Protein AF-A0A963JPZ6-F1 (afdb_monomer_lite)

Radius of gyration: 14.82 Å; chains: 1; bounding box: 40×20×42 Å

pLDDT: mean 90.41, std 15.26, range [31.73, 98.62]

Foldseek 3Di:
DKDKDKDKDFDPD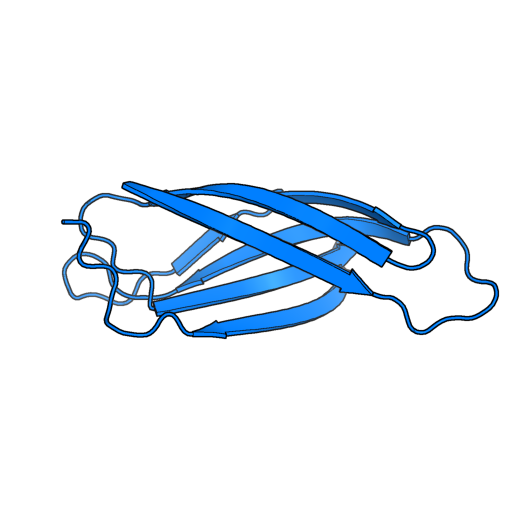DDDDKDWWAKKKKWWFDA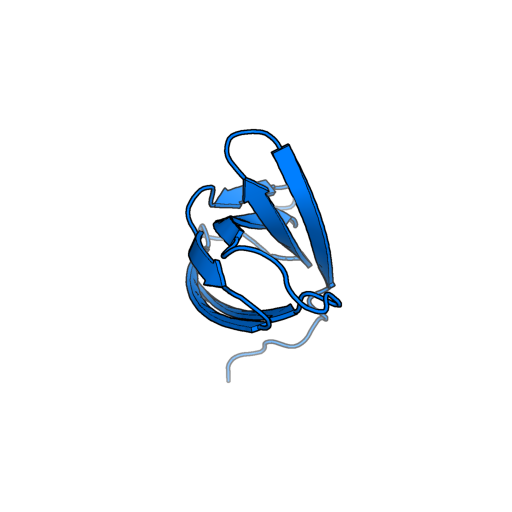PNHTDIDIDGHQDTDIDDGMDMDIDMDDDDPRGDTQKMKIFTDDPPDTDDIDMDGDDPDDPPD

Secondary structure (DSSP, 8-state):
-EEEEEEEEE---SSPPPEEEEEEEEEEEEETTEEEEEEEEEEEEEEESSEEEEEEEEEPPTTEEEEEEEEEEEETTEEEEEEEEE--S-----

Structure (mmCIF, N/CA/C/O backbone):
data_AF-A0A963JPZ6-F1
#
_entry.id   AF-A0A963JPZ6-F1
#
loop_
_atom_site.group_PDB
_atom_site.id
_atom_site.type_symbol
_atom_site.label_atom_id
_atom_site.label_alt_id
_atom_site.label_comp_id
_atom_site.label_asym_id
_atom_site.label_entity_id
_atom_site.label_seq_id
_atom_site.pdbx_PDB_ins_code
_atom_site.Cartn_x
_atom_site.Cartn_y
_atom_site.Cartn_z
_atom_site.occupancy
_atom_site.B_iso_or_equiv
_atom_site.auth_seq_id
_atom_site.auth_comp_id
_atom_site.auth_asym_id
_atom_site.auth_atom_id
_atom_site.pdbx_PDB_model_num
ATOM 1 N N . ALA A 1 1 ? -11.310 -13.415 7.865 1.00 86.94 1 ALA A N 1
ATOM 2 C CA . ALA A 1 1 ? -11.840 -12.563 6.779 1.00 86.94 1 ALA A CA 1
ATOM 3 C C . ALA A 1 1 ? -10.683 -12.227 5.852 1.00 86.94 1 ALA A C 1
ATOM 5 O O . ALA A 1 1 ? -9.563 -12.141 6.342 1.00 86.94 1 ALA A O 1
ATOM 6 N N . HIS A 1 2 ? -10.932 -12.049 4.556 1.00 92.19 2 HIS A N 1
ATOM 7 C CA . HIS A 1 2 ? -9.880 -11.770 3.576 1.00 92.19 2 HIS A CA 1
ATOM 8 C C . HIS A 1 2 ? -10.203 -10.485 2.821 1.00 92.19 2 HIS A C 1
ATOM 10 O O . HIS A 1 2 ? -11.365 -10.216 2.519 1.00 92.19 2 HIS A O 1
ATOM 16 N N . LEU A 1 3 ? -9.172 -9.705 2.509 1.00 95.25 3 LEU A N 1
ATOM 17 C CA . LEU A 1 3 ? -9.260 -8.556 1.619 1.00 95.25 3 LEU A CA 1
ATOM 18 C C . LEU A 1 3 ? -8.672 -8.947 0.268 1.00 95.25 3 LEU A C 1
ATOM 20 O O . LEU A 1 3 ? -7.485 -9.261 0.181 1.00 95.25 3 LEU A O 1
ATOM 24 N N . ARG A 1 4 ? -9.491 -8.909 -0.786 1.00 97.00 4 ARG A N 1
ATOM 25 C CA . ARG A 1 4 ? -9.005 -9.003 -2.165 1.00 97.00 4 ARG A CA 1
ATOM 26 C C . ARG A 1 4 ? -8.534 -7.630 -2.619 1.00 97.00 4 ARG A C 1
ATOM 28 O O . ARG A 1 4 ? -9.208 -6.631 -2.380 1.00 97.00 4 ARG A O 1
ATOM 35 N N . TRP A 1 5 ? -7.402 -7.588 -3.302 1.00 97.00 5 TRP A N 1
ATOM 36 C CA . TRP A 1 5 ? -6.848 -6.356 -3.844 1.00 97.00 5 TRP A CA 1
ATOM 37 C C . TRP A 1 5 ? -6.455 -6.532 -5.304 1.00 97.00 5 TRP A C 1
ATOM 39 O O . TRP A 1 5 ? -6.150 -7.634 -5.762 1.00 97.00 5 TRP A O 1
ATOM 49 N N . GLN A 1 6 ? -6.453 -5.416 -6.026 1.00 97.88 6 GLN A N 1
ATOM 50 C CA . GLN A 1 6 ? -5.937 -5.324 -7.380 1.00 97.88 6 GLN A CA 1
ATOM 51 C C . GLN A 1 6 ? -5.283 -3.956 -7.571 1.00 97.88 6 GLN A C 1
ATOM 53 O O . GLN A 1 6 ? -5.850 -2.931 -7.198 1.00 97.88 6 GLN A O 1
ATOM 58 N N . VAL A 1 7 ? -4.088 -3.942 -8.154 1.00 97.50 7 VAL A N 1
ATOM 59 C CA . VAL A 1 7 ? -3.305 -2.732 -8.416 1.00 97.50 7 VAL A CA 1
ATOM 60 C C . VAL A 1 7 ? -2.857 -2.734 -9.870 1.00 97.50 7 VAL A C 1
ATOM 62 O O . VAL A 1 7 ? -2.394 -3.749 -10.390 1.00 97.50 7 VAL A O 1
ATOM 65 N N . LEU A 1 8 ? -2.974 -1.582 -10.527 1.00 97.38 8 LEU A N 1
ATOM 66 C CA . LEU A 1 8 ? -2.364 -1.318 -11.824 1.00 97.38 8 LEU A CA 1
ATOM 67 C C . LEU A 1 8 ? -1.212 -0.334 -11.624 1.00 97.38 8 LEU A C 1
ATOM 69 O O . LEU A 1 8 ? -1.437 0.816 -11.255 1.00 97.38 8 LEU A O 1
ATOM 73 N N . VAL A 1 9 ? 0.013 -0.782 -11.884 1.00 95.38 9 VAL A N 1
ATOM 74 C CA . VAL A 1 9 ? 1.200 0.078 -11.883 1.00 95.38 9 VAL A CA 1
ATOM 75 C C . VAL A 1 9 ? 1.496 0.490 -13.316 1.00 95.38 9 VAL A C 1
ATOM 77 O O . VAL A 1 9 ? 1.529 -0.365 -14.202 1.00 95.38 9 VAL A O 1
ATOM 80 N N . MET A 1 10 ? 1.722 1.783 -13.543 1.00 93.38 10 MET A N 1
ATOM 81 C CA . MET A 1 10 ? 2.054 2.347 -14.853 1.00 93.38 10 MET A CA 1
ATOM 82 C C . MET A 1 10 ? 3.273 3.261 -14.736 1.00 93.38 10 MET A C 1
ATOM 84 O O . MET A 1 10 ? 3.343 4.099 -13.841 1.00 93.38 10 MET A O 1
ATOM 88 N N . ARG A 1 11 ? 4.216 3.127 -15.667 1.00 87.50 11 ARG A N 1
ATOM 89 C CA . ARG A 1 11 ? 5.364 4.018 -15.840 1.00 87.50 11 ARG A CA 1
ATOM 90 C C . ARG A 1 11 ? 5.142 4.891 -17.064 1.00 87.50 11 ARG A C 1
ATOM 92 O O . ARG A 1 11 ? 5.006 4.401 -18.183 1.00 87.50 11 ARG A O 1
ATOM 99 N N . GLN A 1 12 ? 5.149 6.198 -16.838 1.00 79.25 12 GLN A N 1
ATOM 100 C CA . GLN A 1 12 ? 5.156 7.216 -17.884 1.00 79.25 12 GLN A CA 1
ATOM 101 C C . GLN A 1 12 ? 6.600 7.378 -18.389 1.00 79.25 12 GLN A C 1
ATOM 103 O O . GLN A 1 12 ? 7.278 8.339 -18.042 1.00 79.25 12 GLN A O 1
ATOM 108 N N . ALA A 1 13 ? 7.125 6.398 -19.128 1.00 70.12 13 ALA A N 1
ATOM 109 C CA . ALA A 1 13 ? 8.498 6.460 -19.627 1.00 70.12 13 ALA A CA 1
ATOM 110 C C . ALA A 1 13 ? 8.623 5.881 -21.041 1.00 70.12 13 ALA A C 1
ATOM 112 O O . ALA A 1 13 ? 8.155 4.779 -21.322 1.00 70.12 13 ALA A O 1
ATOM 113 N N . LYS A 1 14 ? 9.301 6.621 -21.926 1.00 65.44 14 LYS A N 1
ATOM 114 C CA . LYS A 1 14 ? 9.749 6.138 -23.239 1.00 65.44 14 LYS A CA 1
ATOM 115 C C . LYS A 1 14 ? 11.178 5.596 -23.078 1.00 65.44 14 LYS A C 1
ATOM 117 O O . LYS A 1 14 ? 11.998 6.264 -22.463 1.00 65.44 14 LYS A O 1
ATOM 122 N N . ASN A 1 15 ? 11.467 4.397 -23.592 1.00 61.44 15 ASN A N 1
ATOM 123 C CA . ASN A 1 15 ? 12.801 3.760 -23.565 1.00 61.44 15 ASN A CA 1
ATOM 124 C C . ASN A 1 15 ? 13.464 3.600 -22.179 1.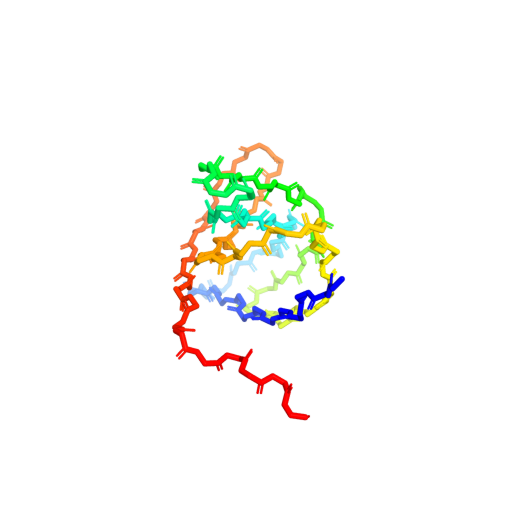00 61.44 15 ASN A C 1
ATOM 126 O O . ASN A 1 15 ? 14.630 3.935 -22.003 1.00 61.44 15 ASN A O 1
ATOM 130 N N . THR A 1 16 ? 12.756 3.046 -21.195 1.00 65.38 16 THR A N 1
ATOM 131 C CA . THR A 1 16 ? 13.358 2.684 -19.897 1.00 65.38 16 THR A CA 1
ATOM 132 C C . THR A 1 16 ? 13.705 1.201 -19.799 1.00 65.38 16 THR A C 1
ATOM 134 O O . THR A 1 16 ? 13.039 0.357 -20.404 1.00 65.38 16 THR A O 1
ATOM 137 N N . SER A 1 17 ? 14.739 0.903 -19.006 1.00 80.31 17 SER A N 1
ATOM 138 C CA . SER A 1 17 ? 15.053 -0.440 -18.519 1.00 80.31 17 SER A CA 1
ATOM 139 C C . SER A 1 17 ? 13.894 -1.021 -17.705 1.00 80.31 17 SER A C 1
ATOM 141 O O . SER A 1 17 ? 13.043 -0.285 -17.181 1.00 80.31 17 SER A O 1
ATOM 143 N N . ASP A 1 18 ? 13.865 -2.348 -17.603 1.00 85.44 18 ASP A N 1
ATOM 144 C CA . ASP A 1 18 ? 12.888 -3.056 -16.782 1.00 85.44 18 ASP A CA 1
ATOM 145 C C . ASP A 1 18 ? 13.015 -2.619 -15.321 1.00 85.44 18 ASP A C 1
ATOM 147 O O . ASP A 1 18 ? 14.089 -2.691 -14.725 1.00 85.44 18 ASP A O 1
ATOM 151 N N . PHE A 1 19 ? 11.901 -2.178 -14.739 1.00 92.38 19 PHE A N 1
ATOM 152 C CA . PHE A 1 19 ? 11.804 -1.971 -13.303 1.00 92.38 19 PHE A CA 1
ATOM 153 C C . PHE A 1 19 ? 11.704 -3.333 -12.617 1.00 92.38 19 PHE A C 1
ATOM 155 O O . PHE A 1 19 ? 10.885 -4.163 -13.027 1.00 92.38 19 PHE A O 1
ATOM 162 N N . LYS A 1 20 ? 12.501 -3.548 -11.566 1.00 95.19 20 LYS A N 1
ATOM 163 C CA . LYS A 1 20 ? 12.477 -4.757 -10.737 1.00 95.19 20 LYS A CA 1
ATOM 164 C C . LYS A 1 20 ? 12.351 -4.359 -9.276 1.00 95.19 20 LYS A C 1
ATOM 166 O O . LYS A 1 20 ? 13.287 -3.850 -8.676 1.00 95.19 20 LYS A O 1
ATOM 171 N N . GLY A 1 21 ? 11.194 -4.630 -8.700 1.00 96.31 21 GLY A N 1
ATOM 172 C CA . GLY A 1 21 ? 10.897 -4.284 -7.324 1.00 96.31 21 GLY A CA 1
ATOM 173 C C . GLY A 1 21 ? 9.812 -5.170 -6.741 1.00 96.31 21 GLY A C 1
ATOM 174 O O . GLY A 1 21 ? 9.579 -6.294 -7.194 1.00 96.31 21 GLY A O 1
ATOM 175 N N . ARG A 1 22 ? 9.121 -4.643 -5.737 1.00 97.88 22 ARG A N 1
ATOM 176 C CA . ARG A 1 22 ? 7.984 -5.302 -5.096 1.00 97.88 22 ARG A CA 1
ATOM 177 C C . ARG A 1 22 ? 6.872 -4.316 -4.783 1.00 97.88 22 ARG A C 1
ATOM 179 O O . ARG A 1 22 ? 7.098 -3.111 -4.658 1.00 97.88 22 ARG A O 1
ATOM 186 N N . LEU A 1 23 ? 5.673 -4.860 -4.665 1.00 98.38 23 LEU A N 1
ATOM 187 C CA . LEU A 1 23 ? 4.522 -4.179 -4.110 1.00 98.38 23 LEU A CA 1
ATOM 188 C C . LEU A 1 23 ? 4.443 -4.498 -2.615 1.00 98.38 23 LEU A C 1
ATOM 190 O O . LEU A 1 23 ? 4.324 -5.662 -2.238 1.00 98.38 23 LEU A O 1
ATOM 194 N N . GLU A 1 24 ? 4.459 -3.462 -1.788 1.00 98.62 24 GLU A N 1
ATOM 195 C CA . GLU A 1 24 ? 4.078 -3.523 -0.378 1.00 98.62 24 GLU A CA 1
ATOM 196 C C . GLU A 1 24 ? 2.654 -2.970 -0.227 1.00 98.62 24 GLU A C 1
ATOM 198 O O . GLU A 1 24 ? 2.278 -2.002 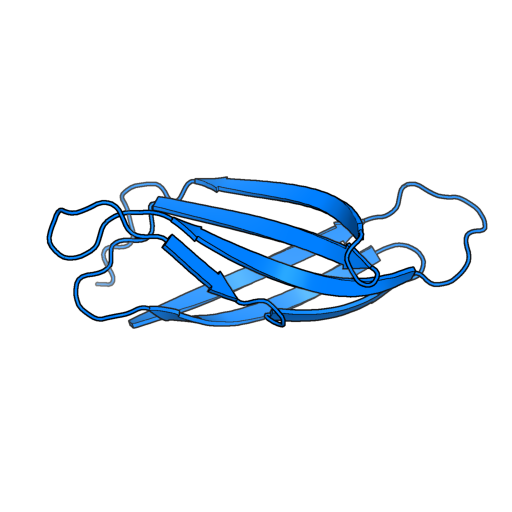-0.895 1.00 98.62 24 GLU A O 1
ATOM 203 N N . LEU A 1 25 ? 1.853 -3.567 0.656 1.00 98.56 25 LEU A N 1
ATOM 204 C CA . LEU A 1 25 ? 0.564 -3.009 1.067 1.00 98.56 25 LEU A CA 1
ATOM 205 C C . LEU A 1 25 ? 0.616 -2.602 2.536 1.00 98.56 25 LEU A C 1
ATOM 207 O O . LEU A 1 25 ? 1.091 -3.355 3.379 1.00 98.56 25 LEU A O 1
ATOM 211 N N . VAL A 1 26 ? 0.057 -1.442 2.859 1.00 98.56 26 VAL A N 1
ATOM 212 C CA . VAL A 1 26 ? -0.188 -1.007 4.234 1.00 98.56 26 VAL A CA 1
ATOM 213 C C . VAL A 1 26 ? -1.681 -0.845 4.431 1.00 98.56 26 VAL A C 1
ATOM 215 O O . VAL A 1 26 ? -2.324 -0.019 3.789 1.00 98.56 26 VAL A O 1
ATOM 218 N N . LEU A 1 27 ? -2.240 -1.659 5.313 1.00 98.38 27 LEU A N 1
ATOM 219 C CA . LEU A 1 27 ? -3.639 -1.612 5.694 1.00 98.38 27 LEU A CA 1
ATOM 220 C C . LEU A 1 27 ? -3.732 -0.829 6.997 1.00 98.38 27 LEU A C 1
ATOM 222 O O . LEU A 1 27 ? -3.001 -1.131 7.937 1.00 98.38 27 LEU A O 1
ATOM 226 N N . SER A 1 28 ? -4.641 0.138 7.076 1.00 98.06 28 SER A N 1
ATOM 227 C CA . SER A 1 28 ? -4.894 0.885 8.311 1.00 98.06 28 SER A CA 1
ATOM 228 C C . SER A 1 28 ? -6.382 0.972 8.599 1.00 98.06 28 SER A C 1
ATOM 230 O O . SER A 1 28 ? -7.219 0.988 7.697 1.00 98.06 28 SER A O 1
ATOM 232 N N . GLY A 1 29 ? -6.727 1.016 9.879 1.00 97.00 29 GLY A N 1
ATOM 233 C CA . GLY A 1 29 ? -8.104 1.048 10.335 1.00 97.00 29 GLY A CA 1
ATOM 234 C C . GLY A 1 29 ? -8.205 0.896 11.843 1.00 97.00 29 GLY A C 1
ATOM 235 O O . GLY A 1 29 ? -7.459 1.533 12.585 1.00 97.00 29 GLY A O 1
ATOM 236 N N . THR A 1 30 ? -9.145 0.078 12.302 1.00 97.06 30 THR A N 1
ATOM 237 C CA . THR A 1 30 ? -9.345 -0.179 13.733 1.00 97.06 30 THR A CA 1
ATOM 238 C C . THR A 1 30 ? -9.436 -1.664 14.024 1.00 97.06 30 THR A C 1
ATOM 240 O O . THR A 1 30 ? -10.083 -2.380 13.272 1.00 97.06 30 THR A O 1
ATOM 243 N N . ARG A 1 31 ? -8.879 -2.125 15.140 1.00 96.56 31 ARG A N 1
ATOM 244 C CA . ARG A 1 31 ? -9.093 -3.471 15.677 1.00 96.56 31 ARG A CA 1
ATOM 245 C C . ARG A 1 31 ? -9.538 -3.346 17.120 1.00 96.56 31 ARG A C 1
ATOM 247 O O . ARG A 1 31 ? -8.875 -2.672 17.901 1.00 96.56 31 ARG A O 1
ATOM 254 N N . ASP A 1 32 ? -10.670 -3.957 17.456 1.00 94.94 32 ASP A N 1
ATOM 255 C CA . ASP A 1 32 ? -11.229 -3.874 18.814 1.00 94.94 32 ASP A CA 1
ATOM 256 C C . ASP A 1 32 ? -11.400 -2.415 19.294 1.00 94.94 32 ASP A C 1
ATOM 258 O O . ASP A 1 32 ? -11.074 -2.060 20.423 1.00 94.94 32 ASP A O 1
ATOM 262 N N . GLY A 1 33 ? -11.845 -1.535 18.388 1.00 93.69 33 GLY A N 1
ATOM 263 C CA . GLY A 1 33 ? -12.039 -0.101 18.647 1.00 93.69 33 GLY A CA 1
ATOM 264 C C . GLY A 1 33 ? -10.757 0.741 18.707 1.00 93.69 33 GLY A C 1
ATOM 265 O O . GLY A 1 33 ? -10.845 1.966 18.742 1.00 93.69 33 GLY A O 1
ATOM 266 N N . LYS A 1 34 ? -9.569 0.127 18.667 1.00 97.12 34 LYS A N 1
ATOM 267 C CA . LYS A 1 34 ? -8.275 0.825 18.716 1.00 97.12 34 LYS A CA 1
ATOM 268 C C . LYS A 1 34 ? -7.684 1.008 17.318 1.00 97.12 34 LYS A C 1
ATOM 270 O O . LYS A 1 34 ? -7.925 0.152 16.467 1.00 97.12 34 LYS A O 1
ATOM 275 N N . PRO A 1 35 ? -6.899 2.070 17.056 1.00 97.56 35 PRO A N 1
ATOM 276 C CA . PRO A 1 35 ? -6.154 2.205 15.807 1.00 97.56 35 PRO A CA 1
ATOM 277 C C . PRO A 1 35 ? -5.299 0.967 15.523 1.00 97.56 35 PRO A C 1
ATOM 279 O O . PRO A 1 35 ? -4.673 0.411 16.424 1.00 97.56 35 PRO A O 1
ATOM 282 N N . TRP A 1 36 ? -5.291 0.531 14.268 1.00 97.44 36 TRP A N 1
ATOM 283 C CA . TRP A 1 36 ? -4.582 -0.665 13.833 1.00 97.44 36 TRP A CA 1
ATOM 284 C C . TRP A 1 36 ? -3.980 -0.460 12.446 1.00 97.44 36 TRP A C 1
ATOM 286 O O . TRP A 1 36 ? -4.630 0.109 11.568 1.00 97.44 36 TRP A O 1
ATOM 296 N N . THR A 1 37 ? -2.762 -0.971 12.262 1.00 97.88 37 THR A N 1
ATOM 297 C CA . THR A 1 37 ? -2.054 -1.005 10.982 1.00 97.88 37 THR A CA 1
ATOM 298 C C . THR A 1 37 ? -1.413 -2.379 10.786 1.00 97.88 37 THR A C 1
ATOM 300 O O . THR A 1 37 ? -0.924 -2.977 11.745 1.00 97.88 37 THR A O 1
ATOM 303 N N . GLN A 1 38 ? -1.396 -2.864 9.547 1.00 97.81 38 GLN A N 1
ATOM 304 C CA . GLN A 1 38 ? -0.683 -4.066 9.121 1.00 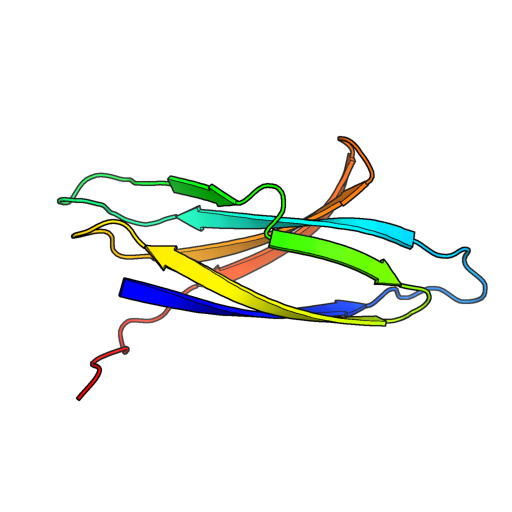97.81 38 GLN A CA 1
ATOM 305 C C . GLN A 1 38 ? 0.070 -3.777 7.824 1.00 97.81 38 GLN A C 1
ATOM 307 O O . GLN A 1 38 ? -0.522 -3.317 6.849 1.00 97.81 38 GLN A O 1
ATOM 312 N N . THR A 1 39 ? 1.361 -4.092 7.809 1.00 98.19 39 THR A N 1
ATOM 313 C CA . THR A 1 39 ? 2.188 -4.045 6.601 1.00 98.19 39 THR A CA 1
ATOM 314 C C . THR A 1 39 ? 2.313 -5.446 6.014 1.00 98.19 39 THR A C 1
ATOM 316 O O . THR A 1 39 ? 2.604 -6.401 6.730 1.00 98.19 39 THR A O 1
ATOM 319 N N . VAL A 1 40 ? 2.111 -5.554 4.705 1.00 98.06 40 VAL A N 1
ATOM 320 C CA . VAL A 1 40 ? 2.366 -6.741 3.887 1.00 98.06 40 VAL A CA 1
ATOM 321 C C . VAL A 1 40 ? 3.541 -6.393 2.967 1.00 98.06 40 VAL A C 1
ATOM 323 O O . VAL A 1 40 ? 3.315 -5.799 1.910 1.00 98.06 40 VAL A O 1
ATOM 326 N N . PRO A 1 41 ? 4.790 -6.677 3.381 1.00 96.50 41 PRO A N 1
ATOM 327 C CA . PRO A 1 41 ? 5.992 -6.173 2.706 1.00 96.50 41 PRO A CA 1
ATOM 328 C C . PRO A 1 41 ? 6.203 -6.764 1.307 1.00 96.50 41 PRO A C 1
ATOM 330 O O . PRO A 1 41 ? 6.768 -6.095 0.444 1.00 96.50 41 PRO A O 1
ATOM 333 N N . ASP A 1 42 ? 5.706 -7.981 1.076 1.00 95.19 42 ASP A N 1
ATOM 334 C CA . ASP A 1 42 ? 5.897 -8.751 -0.156 1.00 95.19 42 ASP A CA 1
ATOM 335 C C . ASP A 1 42 ? 4.549 -9.155 -0.766 1.00 95.19 42 ASP A C 1
ATOM 337 O O . ASP A 1 42 ? 4.309 -10.317 -1.089 1.00 95.19 42 ASP A O 1
ATOM 341 N N . ALA A 1 43 ? 3.634 -8.192 -0.909 1.00 97.06 43 ALA A N 1
ATOM 342 C CA . ALA A 1 43 ? 2.308 -8.460 -1.466 1.00 97.06 43 ALA A CA 1
ATOM 343 C C . ALA A 1 43 ? 2.383 -9.004 -2.904 1.00 97.06 43 ALA A C 1
ATOM 345 O O . ALA A 1 43 ? 1.557 -9.830 -3.286 1.00 97.06 43 ALA A O 1
ATOM 346 N N . ALA A 1 44 ? 3.371 -8.565 -3.694 1.00 97.75 44 ALA A N 1
ATOM 347 C CA . ALA A 1 44 ? 3.733 -9.193 -4.965 1.00 97.75 44 ALA A CA 1
ATOM 348 C C . ALA A 1 44 ? 5.119 -8.756 -5.463 1.00 97.75 44 ALA A C 1
ATOM 350 O O . ALA A 1 44 ? 5.536 -7.613 -5.268 1.00 97.75 44 ALA A O 1
ATOM 351 N N . VAL A 1 45 ? 5.792 -9.633 -6.212 1.00 97.31 45 VAL A N 1
ATOM 352 C CA . VAL A 1 45 ? 6.953 -9.256 -7.035 1.00 97.31 45 VAL A CA 1
ATOM 353 C C . VAL A 1 45 ? 6.485 -8.381 -8.198 1.00 97.31 45 VAL A C 1
ATOM 355 O O . VAL A 1 45 ? 5.486 -8.680 -8.856 1.00 97.31 45 VAL A O 1
ATOM 358 N N . LEU A 1 46 ? 7.221 -7.305 -8.475 1.00 95.81 46 LEU A N 1
ATOM 359 C CA . LEU A 1 46 ? 6.870 -6.328 -9.494 1.00 95.81 46 LEU A CA 1
ATOM 360 C C . LEU A 1 46 ? 7.991 -6.191 -10.521 1.00 95.81 46 LEU A C 1
ATOM 362 O O . LEU A 1 46 ? 9.015 -5.559 -10.273 1.00 95.81 46 LEU A O 1
ATOM 366 N N . GLN A 1 47 ? 7.760 -6.760 -11.701 1.00 94.44 47 GLN A N 1
ATOM 367 C CA . GLN A 1 47 ? 8.608 -6.571 -12.872 1.00 94.44 47 GLN A CA 1
ATOM 368 C C . GLN A 1 47 ? 7.770 -5.940 -13.979 1.00 94.44 47 GLN A C 1
ATOM 370 O O . GLN A 1 47 ? 6.748 -6.503 -14.383 1.00 94.44 47 GLN A O 1
ATOM 375 N N . LEU A 1 48 ? 8.158 -4.748 -14.433 1.00 91.69 48 LEU A N 1
ATOM 376 C CA . LEU A 1 48 ? 7.469 -4.081 -15.534 1.00 91.69 48 LEU A CA 1
ATOM 377 C C . LEU A 1 48 ? 8.392 -3.196 -16.364 1.00 91.69 48 LEU A C 1
ATOM 379 O O . LEU A 1 48 ? 9.245 -2.481 -15.842 1.00 91.69 48 LEU A O 1
ATOM 383 N N . ARG A 1 49 ? 8.123 -3.155 -17.667 1.00 88.38 49 ARG A N 1
ATOM 384 C CA . ARG A 1 49 ? 8.677 -2.128 -18.549 1.00 88.38 49 ARG A CA 1
ATOM 385 C C . ARG A 1 49 ? 7.782 -0.890 -18.577 1.00 88.38 49 ARG A C 1
ATOM 387 O O . ARG A 1 49 ? 8.251 0.204 -18.280 1.00 88.38 49 ARG A O 1
ATOM 394 N N . GLN A 1 50 ? 6.486 -1.078 -18.841 1.00 88.75 50 GLN A N 1
ATOM 395 C CA . GLN A 1 50 ? 5.514 0.014 -18.988 1.00 88.75 50 GLN A CA 1
ATOM 396 C C . GLN A 1 50 ? 4.351 -0.072 -17.997 1.00 88.75 50 GLN A C 1
ATOM 398 O O . GLN A 1 50 ? 4.086 0.894 -17.291 1.00 88.75 50 GLN A O 1
ATOM 403 N N . TYR A 1 51 ? 3.660 -1.208 -17.912 1.00 93.25 51 TYR A N 1
ATOM 404 C CA . TYR A 1 51 ? 2.588 -1.402 -16.941 1.00 93.25 51 TYR A CA 1
ATOM 405 C C . TYR A 1 51 ? 2.507 -2.854 -16.481 1.00 93.25 51 TYR A C 1
ATOM 407 O O . TYR A 1 51 ? 2.915 -3.772 -17.194 1.00 93.25 51 TYR A O 1
ATOM 415 N N . ARG A 1 52 ? 1.967 -3.065 -15.281 1.00 95.19 52 ARG A N 1
ATOM 416 C CA . ARG A 1 52 ? 1.664 -4.396 -14.750 1.00 95.19 52 ARG A CA 1
ATOM 417 C C . ARG A 1 52 ? 0.454 -4.323 -13.835 1.00 95.19 52 ARG A C 1
ATOM 419 O O . ARG A 1 52 ? 0.362 -3.441 -12.983 1.00 95.19 52 ARG A O 1
ATOM 426 N N . ARG A 1 53 ? -0.460 -5.273 -14.016 1.00 97.31 53 ARG A N 1
ATOM 427 C CA . ARG A 1 53 ? -1.567 -5.526 -13.098 1.00 97.31 53 ARG A CA 1
ATOM 428 C C . ARG A 1 53 ? -1.159 -6.629 -12.129 1.00 97.31 53 ARG A C 1
ATOM 430 O O . ARG A 1 53 ? -0.615 -7.646 -12.553 1.00 97.31 53 ARG A O 1
ATOM 437 N N . LEU A 1 54 ? -1.404 -6.394 -10.851 1.00 97.44 54 LEU A N 1
ATOM 438 C CA . LEU A 1 54 ? -1.160 -7.322 -9.757 1.00 97.44 54 LEU A CA 1
ATOM 439 C C . LEU A 1 54 ? -2.457 -7.494 -8.973 1.00 97.44 54 LEU A C 1
ATOM 441 O O . LEU A 1 54 ? -3.243 -6.552 -8.867 1.00 97.44 54 LEU A O 1
ATOM 445 N N . GLU A 1 55 ? -2.673 -8.676 -8.419 1.00 97.81 55 GLU A N 1
ATOM 446 C CA . GLU A 1 55 ? -3.799 -8.959 -7.536 1.00 97.81 55 GLU A CA 1
ATOM 447 C C . GLU A 1 55 ? -3.408 -9.996 -6.490 1.00 97.81 55 GLU A C 1
ATOM 449 O O . GLU A 1 55 ? -2.404 -10.695 -6.636 1.00 97.81 55 GLU A O 1
ATOM 454 N N . GLY A 1 56 ? -4.220 -10.101 -5.446 1.00 97.31 56 GLY A N 1
ATOM 455 C CA . GLY A 1 56 ? -4.022 -11.090 -4.403 1.00 97.31 56 GLY A CA 1
ATOM 456 C C . GLY A 1 56 ? -5.043 -10.967 -3.284 1.00 97.31 56 GLY A C 1
ATOM 457 O O . GLY A 1 56 ? -6.038 -10.241 -3.386 1.00 97.31 56 GLY A O 1
ATOM 458 N N . MET A 1 57 ? -4.773 -11.696 -2.206 1.00 97.12 57 MET A N 1
ATOM 459 C CA . MET A 1 57 ? -5.567 -11.692 -0.984 1.00 97.12 57 MET A CA 1
ATOM 460 C C . MET A 1 57 ? -4.668 -11.426 0.221 1.00 97.12 57 MET A C 1
ATOM 462 O O . MET A 1 57 ? -3.517 -11.853 0.247 1.00 97.12 57 MET A O 1
ATOM 466 N N . VAL A 1 58 ? -5.194 -10.699 1.204 1.00 96.69 58 VAL A N 1
ATOM 467 C CA . VAL A 1 58 ? -4.548 -10.466 2.501 1.00 96.69 58 VAL A CA 1
ATOM 468 C C . VAL A 1 58 ? -5.484 -10.943 3.598 1.00 96.69 58 VAL A C 1
ATOM 470 O O . VAL A 1 58 ? -6.666 -10.587 3.611 1.00 96.69 58 VAL A O 1
ATOM 473 N N . ASP A 1 59 ? -4.949 -11.722 4.531 1.00 96.19 59 ASP A N 1
ATOM 474 C CA . ASP A 1 59 ? -5.681 -12.147 5.716 1.00 96.19 59 ASP A CA 1
ATOM 475 C C . ASP A 1 59 ? -5.876 -10.977 6.671 1.00 96.19 59 ASP A C 1
ATOM 477 O O . ASP A 1 59 ? -4.926 -10.293 7.058 1.00 96.19 59 ASP A O 1
ATOM 481 N N . ILE A 1 60 ? -7.130 -10.765 7.065 1.00 96.00 60 ILE A N 1
ATOM 482 C CA . ILE A 1 60 ? -7.518 -9.706 7.987 1.00 96.00 60 ILE A CA 1
ATOM 483 C C . ILE A 1 60 ? -7.758 -10.316 9.371 1.00 96.00 60 ILE A C 1
ATOM 485 O O . ILE A 1 60 ? -8.596 -11.223 9.498 1.00 96.00 60 ILE A O 1
ATOM 489 N N . PRO A 1 61 ? -7.071 -9.818 10.419 1.00 95.44 61 PRO A N 1
ATOM 490 C CA . PRO A 1 61 ? -7.269 -10.284 11.783 1.00 95.44 61 PRO A CA 1
ATOM 491 C C . PRO A 1 61 ? -8.723 -10.168 12.238 1.00 95.44 61 PRO A C 1
ATOM 493 O O . PRO A 1 61 ? -9.469 -9.275 11.829 1.00 95.44 61 PRO A O 1
ATOM 496 N N . LEU A 1 62 ? -9.116 -11.042 13.163 1.00 92.94 62 LEU A N 1
ATOM 497 C CA . LEU A 1 62 ? -10.444 -10.994 13.764 1.00 92.94 62 LEU A CA 1
ATOM 498 C C . LEU A 1 62 ? -10.706 -9.616 14.406 1.00 92.94 62 LEU A C 1
ATOM 500 O O . LEU A 1 62 ? -9.836 -9.070 15.093 1.00 92.94 62 LEU A O 1
ATOM 504 N N . ARG A 1 63 ? -11.917 -9.081 14.184 1.00 92.75 63 ARG A N 1
ATOM 505 C CA . ARG A 1 63 ? -12.386 -7.762 14.661 1.00 92.75 63 ARG A CA 1
ATOM 506 C C . ARG A 1 63 ? -11.580 -6.561 14.141 1.00 92.75 63 ARG A C 1
ATOM 508 O O . ARG A 1 63 ? -11.732 -5.459 14.668 1.00 92.75 63 ARG A O 1
ATOM 515 N N . ALA A 1 64 ? -10.751 -6.742 13.110 1.00 96.06 64 ALA A N 1
ATOM 516 C CA . ALA A 1 64 ? -10.157 -5.630 12.381 1.00 96.06 64 ALA A CA 1
ATOM 517 C C . ALA A 1 64 ? -11.123 -5.112 11.301 1.00 96.06 64 ALA A C 1
ATOM 519 O O . ALA A 1 64 ? -11.688 -5.872 10.519 1.00 96.06 64 ALA A O 1
ATOM 520 N N . MET A 1 65 ? -11.292 -3.796 11.259 1.00 94.69 65 MET A N 1
ATOM 521 C CA . MET A 1 65 ? -11.983 -3.048 10.219 1.00 94.69 65 MET A CA 1
ATOM 522 C C . MET A 1 65 ? -10.945 -2.236 9.456 1.00 94.69 65 MET A C 1
ATOM 524 O O . MET A 1 65 ? -10.404 -1.263 9.989 1.00 94.69 65 MET A O 1
ATOM 528 N N . VAL A 1 66 ? -10.667 -2.635 8.217 1.00 96.25 66 VAL 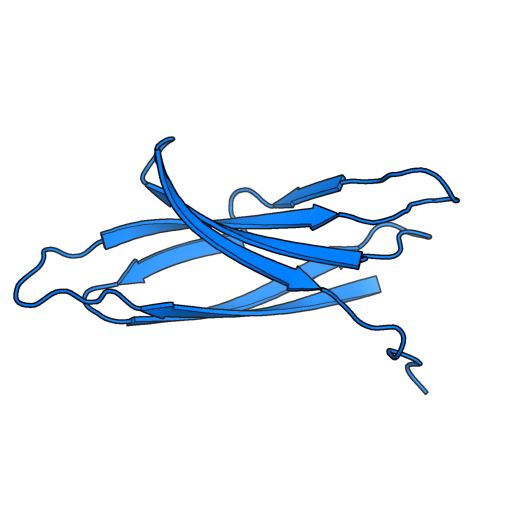A N 1
ATOM 529 C CA . VAL A 1 66 ? -9.781 -1.894 7.314 1.00 96.25 66 VAL A CA 1
ATOM 530 C C . VAL A 1 66 ? -10.509 -0.635 6.842 1.00 96.25 66 VAL A C 1
ATOM 532 O O . VAL A 1 66 ? -11.644 -0.711 6.381 1.00 96.25 66 VAL A O 1
ATOM 535 N N . LYS A 1 67 ? -9.862 0.525 6.956 1.00 96.12 67 LYS A N 1
ATOM 536 C CA . LYS A 1 67 ? -10.370 1.817 6.471 1.00 96.12 67 LYS A CA 1
ATOM 537 C C . LYS A 1 67 ? -9.617 2.294 5.238 1.00 96.12 67 LYS A C 1
ATOM 539 O O . LYS A 1 67 ? -10.213 2.898 4.354 1.00 96.12 67 LYS A O 1
ATOM 544 N N . THR A 1 68 ? -8.319 2.023 5.169 1.00 97.31 68 THR A N 1
ATOM 545 C CA . THR A 1 68 ? -7.481 2.396 4.032 1.00 97.31 68 THR A CA 1
ATOM 546 C C . THR A 1 68 ? -6.550 1.262 3.647 1.00 97.31 68 THR A C 1
ATOM 548 O O . THR A 1 68 ? -6.084 0.509 4.503 1.00 97.31 68 THR A O 1
ATOM 551 N N . VAL A 1 69 ? -6.244 1.190 2.356 1.00 98.12 69 VAL A N 1
ATOM 552 C CA . VAL A 1 69 ? -5.171 0.361 1.806 1.00 98.12 69 VAL A CA 1
ATOM 553 C C . VAL A 1 69 ? -4.227 1.276 1.039 1.00 98.12 69 VAL A C 1
ATOM 555 O O . VAL A 1 69 ? -4.649 1.974 0.119 1.00 98.12 69 VAL A O 1
ATOM 558 N N . THR A 1 70 ? -2.954 1.282 1.411 1.00 98.56 70 THR A N 1
ATOM 559 C CA . THR A 1 70 ? -1.897 2.024 0.726 1.00 98.56 70 THR A CA 1
ATOM 560 C C . THR A 1 70 ? -0.985 1.043 0.011 1.00 98.56 70 THR A C 1
ATOM 562 O O . THR A 1 70 ? -0.315 0.239 0.648 1.00 98.56 70 THR A O 1
ATOM 565 N N . ALA A 1 71 ? -0.951 1.116 -1.313 1.00 98.44 71 ALA A N 1
ATOM 566 C CA . ALA A 1 71 ? 0.008 0.407 -2.141 1.00 98.44 71 ALA A CA 1
ATOM 567 C C . ALA A 1 71 ? 1.307 1.210 -2.242 1.00 98.44 71 ALA A C 1
ATOM 569 O O . ALA A 1 71 ? 1.266 2.406 -2.528 1.00 98.44 71 ALA A O 1
ATOM 570 N N . ARG A 1 72 ? 2.448 0.552 -2.038 1.00 98.62 72 ARG A N 1
ATOM 571 C CA . ARG A 1 72 ? 3.795 1.121 -2.131 1.00 98.62 72 ARG A CA 1
ATOM 572 C C . ARG A 1 72 ? 4.619 0.329 -3.137 1.00 98.62 72 ARG A C 1
ATOM 574 O O . ARG A 1 72 ? 4.733 -0.888 -3.027 1.00 98.62 72 ARG A O 1
ATOM 581 N N . VAL A 1 73 ? 5.192 1.018 -4.116 1.00 97.75 73 VAL A N 1
ATOM 582 C CA . VAL A 1 73 ? 6.125 0.432 -5.085 1.00 97.75 73 VAL A CA 1
ATOM 583 C C . VAL A 1 73 ? 7.541 0.628 -4.561 1.00 97.75 73 VAL A C 1
ATOM 585 O O . VAL A 1 73 ? 7.999 1.765 -4.451 1.00 97.75 73 VAL A O 1
ATOM 588 N N . MET A 1 74 ? 8.215 -0.477 -4.249 1.00 98.00 74 MET A N 1
ATOM 589 C CA . MET A 1 74 ? 9.537 -0.490 -3.624 1.00 98.00 74 MET A CA 1
ATOM 590 C C . MET A 1 74 ? 10.596 -1.072 -4.566 1.00 98.00 74 MET A C 1
ATOM 592 O O . MET A 1 74 ? 10.364 -2.114 -5.179 1.00 98.00 74 MET A O 1
ATOM 596 N N . GLU A 1 75 ? 11.779 -0.464 -4.612 1.00 95.75 75 GLU A N 1
ATOM 597 C CA . GLU A 1 75 ? 13.003 -1.011 -5.215 1.00 95.75 75 GLU A CA 1
ATOM 598 C C . GLU A 1 75 ? 14.075 -1.096 -4.120 1.00 95.75 75 GLU A C 1
ATOM 600 O O . GLU A 1 75 ? 14.577 -0.085 -3.633 1.00 95.75 75 GLU A O 1
ATOM 605 N N . GLY A 1 76 ? 14.361 -2.306 -3.627 1.00 94.00 76 GLY A N 1
ATOM 606 C CA . GLY A 1 76 ? 15.144 -2.461 -2.396 1.00 94.00 76 GLY A CA 1
ATOM 607 C C . GLY A 1 76 ? 14.458 -1.766 -1.210 1.00 94.00 76 GLY A C 1
ATOM 608 O O . GLY A 1 76 ? 13.355 -2.153 -0.816 1.00 94.00 76 GLY A O 1
ATOM 609 N N . SER A 1 77 ? 15.098 -0.747 -0.639 1.00 95.38 77 SER A N 1
ATOM 610 C CA . SER A 1 77 ? 14.539 0.117 0.413 1.00 95.38 77 SER A CA 1
ATOM 611 C C . SER A 1 77 ? 13.947 1.433 -0.114 1.00 95.38 77 SER A C 1
ATOM 613 O O . SER A 1 77 ? 13.381 2.198 0.665 1.00 95.38 77 SER A O 1
ATOM 615 N N . VAL A 1 78 ? 14.052 1.704 -1.419 1.00 97.25 78 VAL A N 1
ATOM 616 C CA . VAL A 1 78 ? 13.622 2.963 -2.040 1.00 97.25 78 VAL A CA 1
ATOM 617 C C . VAL A 1 78 ? 12.136 2.902 -2.395 1.00 97.25 78 VAL A C 1
ATOM 619 O O . VAL A 1 78 ? 11.688 1.971 -3.063 1.00 97.25 78 VAL A O 1
ATOM 622 N N . LEU A 1 79 ? 11.366 3.908 -1.967 1.00 97.31 79 LEU A N 1
ATOM 623 C CA . LEU A 1 79 ? 9.959 4.086 -2.336 1.00 97.31 79 LEU A CA 1
ATOM 624 C C . LEU A 1 79 ? 9.856 4.894 -3.636 1.00 97.31 79 LEU A C 1
ATOM 626 O O . LEU A 1 79 ? 10.255 6.054 -3.674 1.00 97.31 79 LEU A O 1
ATOM 630 N N . HIS A 1 80 ? 9.271 4.306 -4.679 1.00 95.69 80 HIS A N 1
ATOM 631 C CA . HIS A 1 80 ? 9.105 4.953 -5.988 1.00 95.69 80 HIS A CA 1
ATOM 632 C C . HIS A 1 80 ? 7.715 5.547 -6.208 1.00 95.69 80 HIS A C 1
ATOM 634 O O . HIS A 1 80 ? 7.571 6.544 -6.911 1.00 95.69 80 HIS A O 1
ATOM 640 N N . ALA A 1 81 ? 6.680 4.922 -5.651 1.00 95.81 81 ALA A N 1
ATOM 641 C CA . ALA A 1 81 ? 5.309 5.396 -5.781 1.00 95.81 81 ALA A CA 1
ATOM 642 C C . ALA A 1 81 ? 4.462 4.916 -4.608 1.00 95.81 81 ALA A C 1
ATOM 644 O O . ALA A 1 81 ? 4.686 3.833 -4.064 1.00 95.81 81 ALA A O 1
ATOM 645 N N . THR A 1 82 ? 3.452 5.704 -4.262 1.00 97.81 82 THR A N 1
ATOM 646 C CA . THR A 1 82 ? 2.441 5.335 -3.277 1.00 97.81 82 THR A CA 1
ATOM 647 C C . THR A 1 82 ? 1.059 5.699 -3.797 1.00 97.81 82 THR A C 1
ATOM 649 O O . THR A 1 82 ? 0.885 6.743 -4.421 1.00 97.81 82 THR A O 1
ATOM 652 N N . GLN A 1 83 ? 0.071 4.854 -3.524 1.00 97.75 83 GLN A N 1
ATOM 653 C CA . GLN A 1 83 ? -1.331 5.121 -3.825 1.00 97.75 83 GLN A CA 1
ATOM 654 C C . GLN A 1 83 ? -2.186 4.641 -2.660 1.00 97.75 83 GLN A C 1
ATOM 656 O O . GLN A 1 83 ? -2.096 3.482 -2.265 1.00 97.75 83 GLN A O 1
ATOM 661 N N . THR A 1 84 ? -3.047 5.510 -2.141 1.00 97.75 84 THR A N 1
ATOM 662 C CA . THR A 1 84 ? -3.991 5.153 -1.076 1.00 97.75 84 THR A CA 1
ATOM 663 C C . THR A 1 84 ? -5.397 5.032 -1.645 1.00 97.75 84 THR A C 1
ATOM 665 O O . THR A 1 84 ? -5.834 5.887 -2.416 1.00 97.75 84 THR A O 1
ATOM 668 N N . ALA A 1 85 ? -6.101 3.979 -1.243 1.00 96.00 85 ALA A N 1
ATOM 669 C CA . ALA A 1 85 ? -7.530 3.798 -1.435 1.00 96.00 85 ALA A CA 1
ATOM 670 C C . ALA A 1 85 ? -8.231 3.823 -0.069 1.00 96.00 85 ALA A C 1
ATOM 672 O O . ALA A 1 85 ? -7.790 3.161 0.874 1.00 96.00 85 ALA A O 1
ATOM 673 N N . VAL A 1 86 ? -9.323 4.581 0.036 1.00 95.06 86 VAL A N 1
ATOM 674 C CA . VAL A 1 86 ? -10.213 4.571 1.205 1.00 95.06 86 VAL A CA 1
ATOM 675 C C . VAL A 1 86 ? -11.332 3.571 0.940 1.00 95.06 86 VAL A C 1
ATOM 677 O O . VAL A 1 86 ? -11.961 3.605 -0.115 1.00 95.06 86 VAL A O 1
ATOM 680 N N . LEU A 1 87 ? -11.586 2.683 1.895 1.00 89.25 87 LEU A N 1
ATOM 681 C CA . LEU A 1 87 ? -12.695 1.741 1.841 1.00 89.25 87 LEU A CA 1
ATOM 682 C C . LEU A 1 87 ? -13.926 2.418 2.460 1.00 89.25 87 LEU A C 1
ATOM 684 O O . LEU A 1 87 ? -13.956 2.700 3.658 1.00 89.25 87 LEU A O 1
ATOM 688 N N . GLY A 1 88 ? -14.928 2.734 1.636 1.00 77.81 88 GLY A N 1
ATOM 689 C CA . GLY A 1 88 ? -16.208 3.273 2.107 1.00 77.81 88 GLY A CA 1
ATOM 690 C C . GLY A 1 88 ? -17.002 2.249 2.931 1.00 77.81 88 GLY A C 1
ATOM 691 O O . GLY A 1 88 ? -16.790 1.041 2.822 1.00 77.81 88 GLY A O 1
ATOM 692 N N . LYS A 1 89 ? -17.951 2.714 3.757 1.00 58.44 89 LYS A N 1
ATOM 693 C CA . LYS A 1 89 ? -18.876 1.831 4.487 1.00 58.44 89 LYS A CA 1
ATOM 694 C C . LYS A 1 89 ? -19.920 1.240 3.527 1.00 58.44 89 LYS A C 1
ATOM 696 O O . LYS A 1 89 ? -21.019 1.767 3.434 1.00 58.44 89 LYS A O 1
ATOM 701 N N . SER A 1 90 ? -19.576 0.133 2.871 1.00 41.59 90 SER A N 1
ATOM 702 C CA . SER A 1 90 ? -20.509 -0.884 2.352 1.00 41.59 90 SER A CA 1
ATOM 703 C C . SER A 1 90 ? -19.742 -2.086 1.785 1.00 41.59 90 SER A C 1
ATOM 705 O O . SER A 1 90 ? -19.601 -2.271 0.584 1.00 41.59 90 SER A O 1
ATOM 707 N N . MET A 1 91 ? -19.287 -2.957 2.681 1.00 37.56 91 MET A N 1
ATOM 708 C CA . MET A 1 91 ? -19.300 -4.398 2.423 1.00 37.56 91 MET A CA 1
ATOM 709 C C . MET A 1 91 ? -20.161 -5.027 3.516 1.00 37.56 91 MET A C 1
ATOM 711 O O . MET A 1 91 ? -19.659 -5.568 4.497 1.00 37.56 91 MET A O 1
ATOM 715 N N . ALA A 1 92 ? -21.480 -4.885 3.374 1.00 31.73 92 ALA A N 1
ATOM 716 C CA . ALA A 1 92 ? -22.368 -5.921 3.871 1.00 31.73 92 ALA A CA 1
ATOM 717 C C . ALA A 1 92 ? -22.224 -7.064 2.866 1.00 31.73 92 ALA A C 1
ATOM 719 O O . ALA A 1 92 ? -22.679 -6.952 1.731 1.00 31.73 92 ALA A O 1
ATOM 720 N N . VAL A 1 93 ? -21.496 -8.106 3.251 1.00 35.72 93 VAL A N 1
ATOM 721 C CA . VAL A 1 93 ? -21.643 -9.394 2.582 1.00 35.72 93 VAL A CA 1
ATOM 722 C C . VAL A 1 93 ? -22.996 -9.914 3.067 1.00 35.72 93 VAL A C 1
ATOM 724 O O . VAL A 1 93 ? -23.120 -10.273 4.239 1.00 35.72 93 VAL A O 1
ATOM 727 N N . GLN A 1 94 ? -24.017 -9.778 2.219 1.00 32.53 94 GLN A N 1
ATOM 728 C CA . GLN A 1 94 ? -25.201 -10.636 2.272 1.00 32.53 94 GLN A CA 1
ATOM 729 C C . GLN A 1 94 ? -24.815 -12.024 1.768 1.00 32.53 94 GLN A C 1
ATOM 731 O O . GLN A 1 94 ? -23.961 -12.087 0.852 1.00 32.53 94 GLN A O 1
#

Sequence (94 aa):
AHLRWQVLVMRQAKNTSDFKGRLELVLSGTRDGKPWTQTVPDAAVLQLRQYRRLEGMVDIPLRAMVKTVTARVMEGSVLHATQTAVLGKSMAVQ